Protein AF-F3QSP7-F1 (afdb_monomer)

Organism: NCBI:txid762982

Sequence (56 aa):
MLNVLKAIISGKRGQEVYDLLSDEEKVKLNEYAKLYGVNRRQRREIERNAKKRVHR

Nearest PDB structures (foldseek):
  3qxl-assembly1_A  TM=6.069E-01  e=3.435E+00  Homo sapiens

Secondary structure (DSSP, 8-state):
-HHHHHHHHTT--HHHHHHTS-HHHHHHHHHHHHHTT--HHHHHHHHHHHHHHTT-

pLDDT: mean 75.42, std 10.19, range [47.03, 90.31]

Radius of gyration: 13.21 Å; Cα contacts (8 Å, |Δi|>4): 15; chains: 1; bounding box: 24×25×29 Å

Mean predicted aligned error: 10.04 Å

Structure (mmCIF, N/CA/C/O backbone):
data_AF-F3QSP7-F1
#
_entry.id   AF-F3QSP7-F1
#
loop_
_atom_site.group_PDB
_atom_site.id
_atom_site.type_symbol
_atom_site.label_atom_id
_atom_site.label_alt_id
_atom_site.label_comp_id
_atom_site.label_asym_id
_atom_site.label_entity_id
_atom_site.label_seq_id
_atom_site.pdbx_PDB_ins_code
_atom_site.Cartn_x
_atom_site.Cartn_y
_atom_site.Cartn_z
_atom_site.occupancy
_atom_site.B_iso_or_equiv
_atom_site.auth_seq_id
_atom_site.auth_comp_id
_atom_site.auth_asym_id
_atom_site.auth_atom_id
_atom_site.pdbx_PDB_model_num
ATOM 1 N N . MET A 1 1 ? -3.612 -8.126 7.817 1.00 60.75 1 MET A N 1
ATOM 2 C CA . MET A 1 1 ? -2.370 -8.773 7.295 1.00 60.75 1 MET A CA 1
ATOM 3 C C . MET A 1 1 ? -2.531 -10.163 6.641 1.00 60.75 1 MET A C 1
ATOM 5 O O . MET A 1 1 ? -2.265 -10.261 5.448 1.00 60.75 1 MET A O 1
ATOM 9 N N . LEU A 1 2 ? -2.964 -11.235 7.331 1.00 73.56 2 LEU A N 1
ATOM 10 C CA . LEU A 1 2 ? -3.000 -12.600 6.742 1.00 73.56 2 LEU A CA 1
ATOM 11 C C . LEU A 1 2 ? -3.935 -12.729 5.514 1.00 73.56 2 LEU A C 1
ATOM 13 O O . LEU A 1 2 ? -3.625 -13.439 4.560 1.00 73.56 2 LEU A O 1
ATOM 17 N N . ASN A 1 3 ? -5.058 -12.003 5.515 1.00 77.75 3 ASN A N 1
ATOM 18 C CA . ASN A 1 3 ? -6.040 -12.004 4.421 1.00 77.75 3 ASN A CA 1
ATOM 19 C C . ASN A 1 3 ? -5.534 -11.287 3.162 1.00 77.75 3 ASN A C 1
ATOM 21 O O . ASN A 1 3 ? -5.825 -11.714 2.049 1.00 77.75 3 ASN A O 1
ATOM 25 N N . VAL A 1 4 ? -4.726 -10.242 3.343 1.00 79.56 4 VAL A N 1
ATOM 26 C CA . VAL A 1 4 ? -4.096 -9.481 2.256 1.00 79.56 4 VAL A CA 1
ATOM 27 C C . VAL A 1 4 ? -3.067 -10.358 1.545 1.00 79.56 4 VAL A C 1
ATOM 29 O O . VAL A 1 4 ? -3.088 -10.466 0.323 1.00 79.56 4 VAL A O 1
ATOM 32 N N . LEU A 1 5 ? -2.222 -11.066 2.307 1.00 76.88 5 LEU A N 1
ATOM 33 C CA . LEU A 1 5 ? -1.250 -12.018 1.756 1.00 76.88 5 LEU A CA 1
ATOM 34 C C . LEU A 1 5 ? -1.937 -13.147 0.981 1.00 76.88 5 LEU A C 1
ATOM 36 O O . LEU A 1 5 ? -1.543 -13.447 -0.144 1.00 76.88 5 LEU A O 1
ATOM 40 N N . LYS A 1 6 ? -3.010 -13.724 1.536 1.00 81.25 6 LYS A N 1
ATOM 41 C CA . LYS A 1 6 ? -3.825 -14.724 0.830 1.00 81.25 6 LYS A CA 1
ATOM 42 C C . LYS A 1 6 ? -4.426 -14.169 -0.462 1.0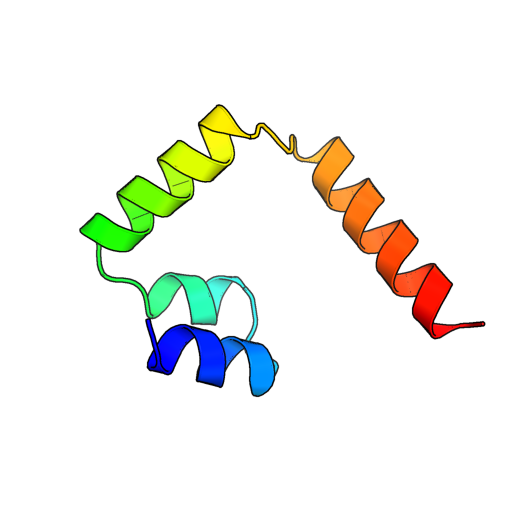0 81.25 6 LYS A C 1
ATOM 44 O O . LYS A 1 6 ? -4.384 -14.855 -1.478 1.00 81.25 6 LYS A O 1
ATOM 49 N N . ALA A 1 7 ? -4.949 -12.943 -0.449 1.00 77.81 7 ALA A N 1
ATOM 50 C CA . ALA A 1 7 ? -5.522 -12.301 -1.631 1.00 77.81 7 ALA A CA 1
ATOM 51 C C . ALA A 1 7 ? -4.479 -12.065 -2.736 1.00 77.81 7 ALA A C 1
ATOM 53 O O . ALA A 1 7 ? -4.762 -12.342 -3.901 1.00 77.81 7 ALA A O 1
ATOM 54 N N . ILE A 1 8 ? -3.268 -11.633 -2.369 1.00 80.12 8 ILE A N 1
ATOM 55 C CA . ILE A 1 8 ? -2.142 -11.470 -3.302 1.00 80.12 8 ILE A CA 1
ATOM 56 C C . ILE A 1 8 ? -1.753 -12.818 -3.920 1.00 80.12 8 ILE A C 1
ATOM 58 O O . ILE A 1 8 ? -1.661 -12.924 -5.140 1.00 80.12 8 ILE A O 1
ATOM 62 N N . ILE A 1 9 ? -1.566 -13.856 -3.097 1.00 79.88 9 ILE A N 1
ATOM 63 C CA . ILE A 1 9 ? -1.192 -15.205 -3.562 1.00 79.88 9 ILE A CA 1
ATOM 64 C C . ILE A 1 9 ? -2.288 -15.809 -4.451 1.00 79.88 9 ILE A C 1
ATOM 66 O O . ILE A 1 9 ? -1.989 -16.495 -5.422 1.00 79.88 9 ILE A O 1
ATOM 70 N N . SER A 1 10 ? -3.553 -15.498 -4.165 1.00 85.81 10 SER A N 1
ATOM 71 C CA . SER A 1 10 ? -4.705 -15.930 -4.969 1.00 85.81 10 SER A CA 1
ATOM 72 C C . SER A 1 10 ? -4.860 -15.152 -6.283 1.00 85.81 10 SER A C 1
ATOM 74 O O . SER A 1 10 ? -5.832 -15.362 -7.003 1.00 85.81 10 SER A O 1
ATOM 76 N N . GLY A 1 11 ? -3.945 -14.228 -6.597 1.00 84.56 11 GLY A N 1
ATOM 77 C CA . GLY A 1 11 ? -3.944 -13.483 -7.856 1.00 84.56 11 GLY A CA 1
ATOM 78 C C . GLY A 1 11 ? -4.998 -12.379 -7.949 1.00 84.56 11 GLY A C 1
ATOM 79 O O . GLY A 1 11 ? -5.282 -11.914 -9.055 1.00 84.56 11 GLY A O 1
ATOM 80 N N . LYS A 1 12 ? -5.578 -11.937 -6.822 1.00 85.19 12 LYS A N 1
ATOM 81 C CA . LYS A 1 12 ? -6.524 -10.812 -6.825 1.00 85.19 12 LYS A CA 1
ATOM 82 C C . LYS A 1 12 ? -5.859 -9.541 -7.349 1.00 85.19 12 LYS A C 1
ATOM 84 O O . LYS A 1 12 ? -4.672 -9.289 -7.120 1.00 85.19 12 LYS A O 1
ATOM 89 N N . ARG A 1 13 ? -6.629 -8.710 -8.053 1.00 81.06 13 ARG A N 1
ATOM 90 C CA . ARG A 1 13 ? -6.126 -7.457 -8.629 1.00 81.06 13 ARG A CA 1
ATOM 91 C C . ARG A 1 13 ? -5.749 -6.490 -7.509 1.00 81.06 13 ARG A C 1
ATOM 93 O O . ARG A 1 13 ? -6.344 -6.494 -6.438 1.00 81.06 13 ARG A O 1
ATOM 100 N N . GLY A 1 14 ? -4.791 -5.604 -7.782 1.00 79.62 14 GLY A N 1
ATOM 101 C CA . GLY A 1 14 ? -4.277 -4.666 -6.777 1.00 79.62 14 GLY A CA 1
ATOM 102 C C . GLY A 1 14 ? -5.353 -3.805 -6.100 1.00 79.62 14 GLY A C 1
ATOM 103 O O . GLY A 1 14 ? -5.215 -3.517 -4.920 1.00 79.62 14 GLY A O 1
ATOM 104 N N . GLN A 1 15 ? -6.434 -3.454 -6.810 1.00 81.62 15 GLN A N 1
ATOM 105 C CA . GLN A 1 15 ? -7.570 -2.734 -6.222 1.00 81.62 15 GLN A CA 1
ATOM 106 C C . GLN A 1 15 ? -8.354 -3.611 -5.241 1.00 81.62 15 GLN A C 1
ATOM 108 O O . GLN A 1 15 ? -8.626 -3.182 -4.133 1.00 81.62 15 GLN A O 1
ATOM 113 N N . GLU A 1 16 ? -8.626 -4.867 -5.595 1.00 83.06 16 GLU A N 1
ATOM 114 C CA . GLU A 1 16 ? -9.326 -5.799 -4.705 1.00 83.06 16 GLU A CA 1
ATOM 115 C C . GLU A 1 16 ? -8.517 -6.077 -3.434 1.00 83.06 16 GLU A C 1
ATOM 117 O O . GLU A 1 16 ? -9.078 -6.223 -2.356 1.00 83.06 16 GLU A O 1
ATOM 122 N N . VAL A 1 17 ? -7.188 -6.139 -3.544 1.00 84.88 17 VAL A N 1
ATOM 123 C CA . VAL A 1 17 ? -6.294 -6.263 -2.383 1.00 84.88 17 VAL A CA 1
ATOM 124 C C . VAL A 1 17 ? -6.301 -4.981 -1.545 1.00 84.88 17 VAL A C 1
ATOM 126 O O . VAL A 1 17 ? -6.274 -5.062 -0.321 1.00 84.88 17 VAL A O 1
ATOM 129 N N . TYR A 1 18 ? -6.359 -3.811 -2.187 1.00 84.69 18 TYR A N 1
ATOM 130 C CA . TYR A 1 18 ? -6.443 -2.513 -1.515 1.00 84.69 18 TYR A CA 1
ATOM 131 C C . TYR A 1 18 ? -7.761 -2.342 -0.753 1.00 84.69 18 TYR A C 1
ATOM 133 O O . TYR A 1 18 ? -7.767 -1.833 0.364 1.00 84.69 18 TYR A O 1
ATOM 141 N N . ASP A 1 19 ? -8.867 -2.815 -1.321 1.00 87.81 19 ASP A N 1
ATOM 142 C CA .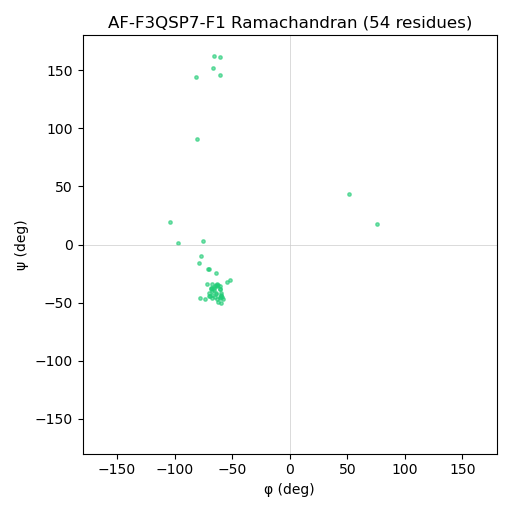 ASP A 1 19 ? -10.195 -2.722 -0.714 1.00 87.81 19 ASP A CA 1
ATOM 143 C C . ASP A 1 19 ? -10.341 -3.636 0.516 1.00 87.81 19 ASP A C 1
ATOM 145 O O . ASP A 1 19 ? -11.172 -3.368 1.380 1.00 87.81 19 ASP A O 1
ATOM 149 N N . LEU A 1 20 ? -9.498 -4.671 0.640 1.00 89.44 20 LEU A N 1
ATOM 150 C CA . LEU A 1 20 ? -9.421 -5.543 1.823 1.00 89.44 20 LEU A CA 1
ATOM 151 C C . LEU A 1 20 ? -8.672 -4.919 3.011 1.00 89.44 20 LEU A C 1
ATOM 15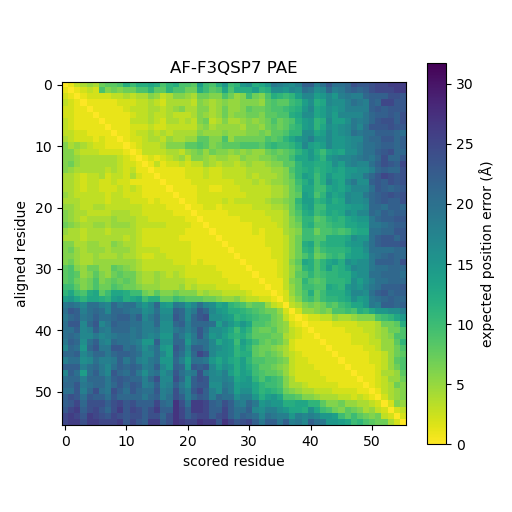3 O O . LEU A 1 20 ? -8.663 -5.513 4.091 1.00 89.44 20 LEU A O 1
ATOM 157 N N . LEU A 1 21 ? -8.007 -3.780 2.815 1.00 87.06 21 LEU A N 1
ATOM 158 C CA . LEU A 1 21 ? -7.305 -3.067 3.880 1.00 87.06 21 LEU A CA 1
ATOM 159 C C . LEU A 1 21 ? -8.286 -2.221 4.693 1.00 87.06 21 LEU A C 1
ATOM 161 O O . LEU A 1 21 ? -9.201 -1.608 4.133 1.00 87.06 21 LEU A O 1
ATOM 165 N N . SER A 1 22 ? -8.054 -2.129 6.003 1.00 90.31 22 SER A N 1
ATOM 166 C CA . SER A 1 22 ? -8.730 -1.116 6.819 1.00 90.31 22 SER A CA 1
ATOM 167 C C . SER A 1 22 ? -8.293 0.294 6.408 1.00 90.31 22 SER A C 1
ATOM 169 O O . SER A 1 22 ? -7.248 0.478 5.777 1.00 90.31 22 SER A O 1
ATOM 171 N N . ASP A 1 23 ? -9.063 1.315 6.782 1.00 87.75 23 ASP A N 1
ATOM 172 C CA . ASP A 1 23 ? -8.725 2.700 6.436 1.00 87.75 23 ASP A CA 1
ATOM 173 C C . ASP A 1 23 ? -7.371 3.133 7.025 1.00 87.75 23 ASP A C 1
ATOM 175 O O . ASP A 1 23 ? -6.578 3.788 6.350 1.00 87.75 23 ASP A O 1
ATOM 179 N N . GLU A 1 24 ? -7.028 2.664 8.225 1.00 87.38 24 GLU A N 1
ATOM 180 C CA . GLU A 1 24 ? -5.714 2.889 8.844 1.00 87.38 24 GLU A CA 1
ATOM 181 C C . GLU A 1 24 ? -4.574 2.175 8.096 1.00 87.38 24 GLU A C 1
ATOM 183 O O . GLU A 1 24 ? -3.494 2.743 7.905 1.00 87.38 24 GLU A O 1
ATOM 188 N N . GLU A 1 25 ? -4.794 0.939 7.632 1.00 85.50 25 GLU A N 1
ATOM 189 C CA . GLU A 1 25 ? -3.818 0.204 6.815 1.00 85.50 25 GLU A CA 1
ATOM 190 C C . GLU A 1 25 ? -3.612 0.882 5.448 1.00 85.50 25 GLU A C 1
ATOM 192 O O . GLU A 1 25 ? -2.479 0.961 4.962 1.00 85.50 25 GLU A O 1
ATOM 197 N N . LYS A 1 26 ? -4.677 1.431 4.846 1.00 85.94 26 LYS A N 1
ATOM 198 C CA . LYS A 1 26 ? -4.608 2.219 3.602 1.00 85.94 26 LYS A CA 1
ATOM 199 C C . LYS A 1 26 ? -3.801 3.500 3.786 1.00 85.94 26 LYS A C 1
ATOM 201 O O . LYS A 1 26 ? -2.992 3.826 2.916 1.00 85.94 26 LYS A O 1
ATOM 206 N N . VAL A 1 27 ? -3.993 4.213 4.898 1.00 84.06 27 VAL A N 1
ATOM 207 C CA . VAL A 1 27 ? -3.219 5.422 5.229 1.00 84.06 27 VAL A CA 1
ATOM 208 C C . VAL A 1 27 ? -1.735 5.086 5.335 1.00 84.06 27 VAL A C 1
ATOM 210 O O . VAL A 1 27 ? -0.935 5.691 4.620 1.00 84.06 27 VAL A O 1
ATOM 213 N N . LYS A 1 28 ? -1.371 4.052 6.104 1.00 84.44 28 LYS A N 1
ATOM 214 C CA . LYS A 1 28 ? 0.025 3.596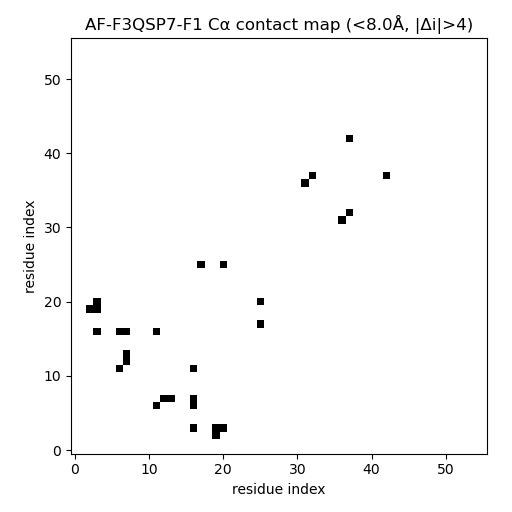 6.213 1.00 84.44 28 LYS A CA 1
ATOM 215 C C . LYS A 1 28 ? 0.600 3.188 4.861 1.00 84.44 28 LYS A C 1
ATOM 217 O O . LYS A 1 28 ? 1.705 3.596 4.521 1.00 84.44 28 LYS A O 1
ATOM 222 N N . LEU A 1 29 ? -0.135 2.419 4.055 1.00 82.25 29 LEU A N 1
ATOM 223 C CA . LEU A 1 29 ? 0.318 2.016 2.719 1.00 82.25 29 LEU A CA 1
ATOM 224 C C . LEU A 1 29 ? 0.581 3.231 1.817 1.00 82.25 29 LEU A C 1
ATOM 226 O O . LEU A 1 29 ? 1.580 3.258 1.099 1.00 82.25 29 LEU A O 1
ATOM 230 N N . ASN A 1 30 ? -0.288 4.240 1.868 1.00 79.56 30 ASN A N 1
ATOM 231 C CA . ASN A 1 30 ? -0.126 5.481 1.116 1.00 79.56 30 ASN A CA 1
ATOM 232 C C . ASN A 1 30 ? 1.067 6.312 1.618 1.00 79.56 30 ASN A C 1
ATOM 234 O O . ASN A 1 30 ? 1.781 6.899 0.804 1.00 79.56 30 ASN A O 1
ATOM 238 N N . GLU A 1 31 ? 1.319 6.345 2.926 1.00 81.06 31 GLU A N 1
ATOM 239 C CA . GLU A 1 31 ? 2.513 6.966 3.513 1.00 81.06 31 GLU A CA 1
ATOM 240 C C . GLU A 1 31 ? 3.790 6.238 3.093 1.00 81.06 31 GLU A C 1
ATOM 242 O O . GLU A 1 31 ? 4.726 6.884 2.627 1.00 81.06 31 GLU A O 1
ATOM 247 N N . TYR A 1 32 ? 3.809 4.903 3.142 1.00 78.62 32 TYR A N 1
ATOM 248 C CA . TYR A 1 32 ? 4.910 4.092 2.618 1.00 78.62 32 TYR A CA 1
ATOM 249 C C . TYR A 1 32 ? 5.121 4.339 1.119 1.00 78.62 32 TYR A C 1
ATOM 251 O O . TYR A 1 32 ? 6.250 4.537 0.681 1.00 78.62 32 TYR A O 1
ATOM 259 N N . ALA A 1 33 ? 4.059 4.400 0.317 1.00 74.75 33 ALA A N 1
ATOM 260 C CA . ALA A 1 33 ? 4.169 4.688 -1.111 1.00 74.75 33 ALA A CA 1
ATOM 261 C C . ALA A 1 33 ? 4.718 6.100 -1.391 1.00 74.75 33 ALA A C 1
ATOM 263 O O . ALA A 1 33 ? 5.463 6.281 -2.355 1.00 74.75 33 ALA A O 1
ATOM 264 N N . LYS A 1 34 ? 4.387 7.089 -0.549 1.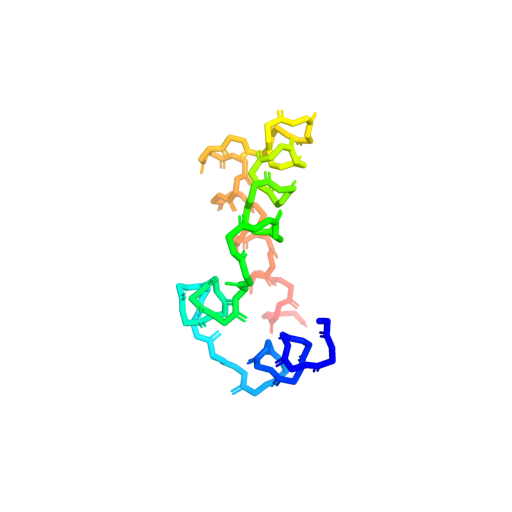00 69.25 34 LYS A N 1
ATOM 265 C CA . LYS A 1 34 ? 4.959 8.445 -0.606 1.00 69.25 34 LYS A CA 1
ATOM 266 C C . LYS A 1 34 ? 6.427 8.471 -0.176 1.00 69.25 34 LYS A C 1
ATOM 268 O O . LYS A 1 34 ? 7.229 9.096 -0.860 1.00 69.25 34 LYS A O 1
ATOM 273 N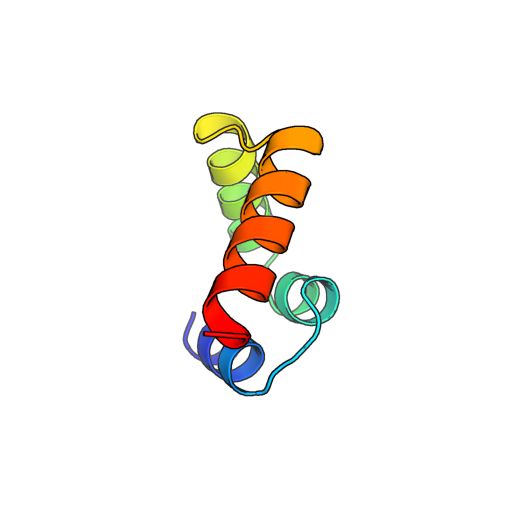 N . LEU A 1 35 ? 6.771 7.785 0.914 1.00 68.12 35 LEU A N 1
ATOM 274 C CA . LEU A 1 35 ? 8.124 7.723 1.483 1.00 68.12 35 LEU A CA 1
ATOM 275 C C . LEU A 1 35 ? 9.105 6.981 0.572 1.00 68.12 35 LEU A C 1
ATOM 277 O O . LEU A 1 35 ? 10.225 7.433 0.365 1.00 68.12 35 LEU A O 1
ATOM 281 N N . TYR A 1 36 ? 8.671 5.858 0.004 1.00 67.31 36 TYR A N 1
ATOM 282 C CA . TYR A 1 36 ? 9.489 5.008 -0.863 1.00 67.31 36 TYR A CA 1
ATOM 283 C C . TYR A 1 36 ? 9.268 5.289 -2.357 1.00 67.31 36 TYR A C 1
ATOM 285 O O . TYR A 1 36 ? 9.902 4.669 -3.207 1.00 67.31 36 TYR A O 1
ATOM 293 N N . GLY A 1 37 ? 8.401 6.258 -2.672 1.00 55.62 37 GLY A N 1
ATOM 294 C CA . GLY A 1 37 ? 8.464 7.086 -3.870 1.00 55.62 37 GLY A CA 1
ATOM 295 C C . GLY A 1 37 ? 8.591 6.346 -5.195 1.00 55.62 37 GLY A C 1
ATOM 296 O O . GLY A 1 37 ? 9.365 6.776 -6.043 1.00 55.62 37 GLY A O 1
ATOM 297 N N . VAL A 1 38 ? 7.841 5.266 -5.422 1.00 65.06 38 VAL A N 1
ATOM 298 C CA . VAL A 1 38 ? 7.775 4.679 -6.765 1.00 65.06 38 VAL A CA 1
ATOM 299 C C . VAL A 1 38 ? 6.778 5.498 -7.575 1.00 65.06 38 VAL A C 1
ATOM 301 O O . VAL A 1 38 ? 5.572 5.236 -7.582 1.00 65.06 38 VAL A O 1
ATOM 304 N N . ASN A 1 39 ? 7.270 6.528 -8.258 1.00 67.06 39 ASN A N 1
ATOM 305 C CA . ASN A 1 39 ? 6.420 7.318 -9.137 1.00 67.06 39 ASN A CA 1
ATOM 306 C C . ASN A 1 39 ? 5.830 6.425 -10.251 1.00 67.06 39 ASN A C 1
ATOM 308 O O . ASN A 1 39 ? 6.323 5.333 -10.554 1.00 67.06 39 ASN A O 1
ATOM 312 N N . ARG A 1 40 ? 4.751 6.884 -10.898 1.00 63.69 40 ARG A N 1
ATOM 313 C CA . ARG A 1 40 ? 4.022 6.103 -11.919 1.00 63.69 40 ARG A CA 1
ATOM 314 C C . ARG A 1 40 ? 4.936 5.536 -13.017 1.00 63.69 40 ARG A C 1
ATOM 316 O O . ARG A 1 40 ? 4.645 4.477 -13.572 1.00 63.69 40 ARG A O 1
ATOM 323 N N . ARG A 1 41 ? 6.033 6.231 -13.333 1.00 68.75 41 ARG A N 1
ATOM 324 C CA . A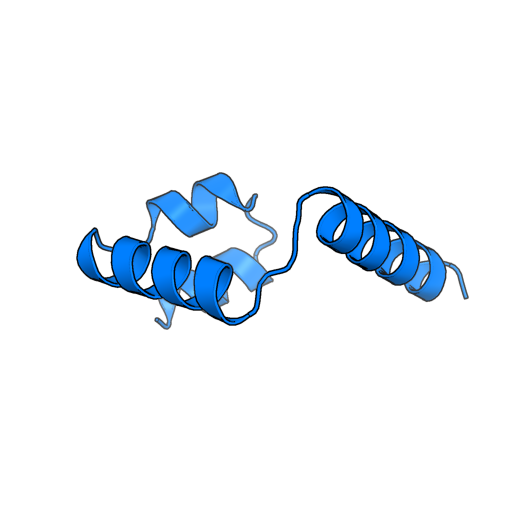RG A 1 41 ? 7.027 5.809 -14.326 1.00 68.75 41 ARG A CA 1
ATOM 325 C C . ARG A 1 41 ? 7.884 4.6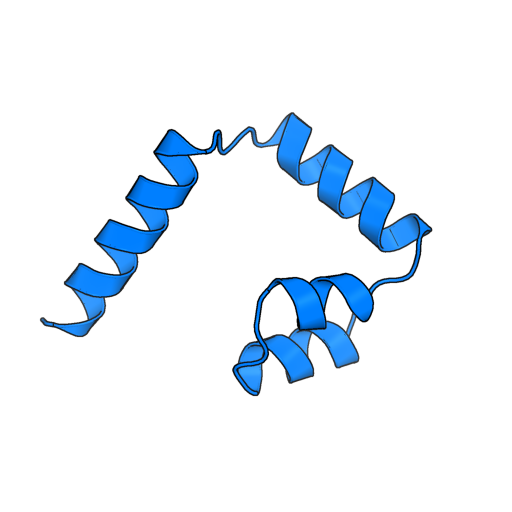54 -13.804 1.00 68.75 41 ARG A C 1
ATOM 327 O O . ARG A 1 41 ? 7.996 3.651 -14.502 1.00 68.75 41 ARG A O 1
ATOM 334 N N . GLN A 1 42 ? 8.393 4.756 -12.580 1.00 69.50 42 GLN A N 1
ATOM 335 C CA . GLN A 1 42 ? 9.175 3.705 -11.922 1.00 69.50 42 GLN A CA 1
ATOM 336 C C . GLN A 1 42 ? 8.331 2.449 -11.669 1.00 69.50 42 GLN A C 1
ATOM 338 O O . GLN A 1 42 ? 8.797 1.333 -11.877 1.00 69.50 42 GLN A O 1
ATOM 343 N N . ARG A 1 43 ? 7.040 2.606 -11.352 1.00 69.38 43 ARG A N 1
ATOM 344 C CA . ARG A 1 43 ? 6.119 1.470 -11.188 1.00 69.38 43 ARG A CA 1
ATOM 345 C C . ARG A 1 43 ? 5.954 0.689 -12.495 1.00 69.38 43 ARG A C 1
ATOM 347 O O . ARG A 1 43 ? 6.096 -0.530 -12.512 1.00 69.38 43 ARG A O 1
ATOM 354 N N . ARG A 1 44 ? 5.740 1.396 -13.611 1.00 74.31 44 ARG A N 1
ATOM 355 C CA . ARG A 1 44 ? 5.662 0.802 -14.961 1.00 74.31 44 ARG A CA 1
ATOM 356 C C . ARG A 1 44 ? 6.974 0.157 -15.414 1.00 74.31 44 ARG A C 1
ATOM 358 O O . ARG A 1 44 ? 6.973 -0.679 -16.316 1.00 74.31 44 ARG A O 1
ATOM 365 N N . GLU A 1 45 ? 8.104 0.588 -14.871 1.00 75.81 45 GLU A N 1
ATOM 366 C CA . GLU A 1 45 ? 9.414 0.008 -15.157 1.00 75.81 45 GLU A CA 1
ATOM 367 C C . GLU A 1 45 ? 9.626 -1.302 -14.394 1.00 75.81 45 GLU A C 1
ATOM 369 O O . GLU A 1 45 ? 9.971 -2.311 -15.009 1.00 75.81 45 GLU A O 1
ATOM 374 N N . ILE A 1 46 ? 9.294 -1.326 -13.101 1.00 72.19 46 ILE A N 1
ATOM 375 C CA . ILE A 1 46 ? 9.299 -2.545 -12.279 1.00 72.19 46 ILE A CA 1
ATOM 376 C C . ILE A 1 46 ? 8.365 -3.605 -1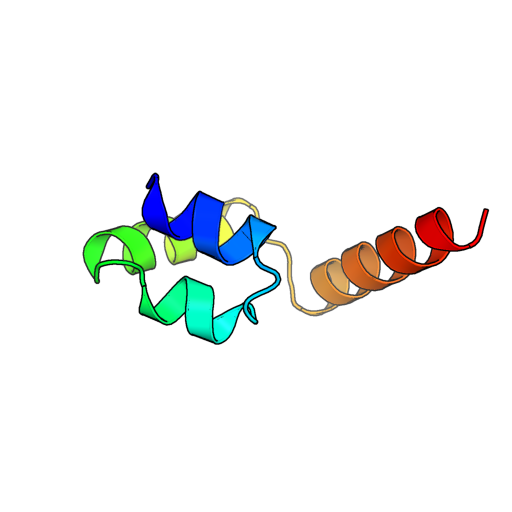2.884 1.00 72.19 46 ILE A C 1
ATOM 378 O O . ILE A 1 46 ? 8.777 -4.749 -13.081 1.00 72.19 46 ILE A O 1
ATOM 382 N N . GLU A 1 47 ? 7.144 -3.223 -13.274 1.00 72.94 47 GLU A N 1
ATOM 383 C CA . GLU A 1 47 ? 6.174 -4.121 -13.923 1.00 72.94 47 GLU A CA 1
ATOM 384 C C . GLU A 1 47 ? 6.696 -4.698 -15.256 1.00 72.94 47 GLU A C 1
ATOM 386 O O . GLU A 1 47 ? 6.476 -5.874 -15.559 1.00 72.94 47 GLU A O 1
ATOM 391 N N . ARG A 1 48 ? 7.425 -3.903 -16.055 1.00 77.69 48 ARG A N 1
ATOM 392 C CA . ARG A 1 48 ? 8.040 -4.371 -17.311 1.00 77.69 48 ARG A CA 1
ATOM 393 C C . ARG A 1 48 ? 9.201 -5.332 -17.063 1.00 77.69 48 ARG A C 1
ATOM 395 O O . ARG A 1 48 ? 9.303 -6.342 -17.760 1.00 77.69 48 ARG A O 1
ATOM 402 N N . ASN A 1 49 ? 10.050 -5.048 -16.081 1.00 72.12 49 ASN A N 1
ATOM 403 C CA . ASN A 1 49 ? 11.192 -5.900 -15.746 1.00 72.12 49 ASN A CA 1
ATOM 404 C C . ASN A 1 49 ? 10.749 -7.241 -15.145 1.00 72.12 49 ASN A C 1
ATOM 406 O O . ASN A 1 49 ? 11.311 -8.278 -15.496 1.00 72.12 49 ASN A O 1
ATOM 410 N N . ALA A 1 50 ? 9.696 -7.247 -14.324 1.00 65.62 50 ALA A N 1
ATOM 411 C CA . ALA A 1 50 ? 9.098 -8.474 -13.801 1.00 65.62 50 ALA A CA 1
ATOM 412 C C . ALA A 1 50 ? 8.563 -9.379 -14.927 1.00 65.62 50 ALA A C 1
ATOM 414 O O . ALA A 1 50 ? 8.884 -10.564 -14.957 1.00 65.62 50 ALA A O 1
ATOM 415 N N . LYS A 1 51 ? 7.840 -8.822 -15.912 1.00 70.38 51 LYS A N 1
ATOM 416 C CA . LYS A 1 51 ? 7.351 -9.580 -17.083 1.00 70.38 51 LYS A CA 1
ATOM 417 C C . LYS A 1 51 ? 8.478 -10.195 -17.917 1.00 70.38 51 LYS A C 1
ATOM 419 O O . LYS A 1 51 ? 8.341 -11.322 -18.380 1.00 70.38 51 LYS A O 1
ATOM 424 N N . LYS A 1 52 ? 9.600 -9.485 -18.081 1.00 65.75 52 LYS A N 1
ATOM 425 C CA . LYS A 1 52 ? 10.772 -9.993 -18.816 1.00 65.75 52 LYS A CA 1
ATOM 426 C C . LYS A 1 52 ? 11.463 -11.165 -18.114 1.00 65.75 52 LYS A C 1
ATOM 428 O O . LYS A 1 52 ? 11.959 -12.047 -18.802 1.00 65.75 52 LYS A O 1
ATOM 433 N N . ARG A 1 53 ? 11.489 -11.199 -16.775 1.00 54.03 53 ARG A N 1
ATOM 434 C CA . ARG A 1 53 ? 12.074 -12.325 -16.017 1.00 54.03 53 ARG A CA 1
ATOM 435 C C . ARG A 1 53 ? 11.239 -13.605 -16.088 1.00 54.03 53 ARG A C 1
ATOM 437 O O . ARG A 1 53 ? 11.794 -14.666 -15.874 1.00 54.03 53 ARG A O 1
ATOM 444 N N . VAL A 1 54 ? 9.946 -13.511 -16.403 1.00 54.97 54 VAL A N 1
ATOM 445 C CA . VAL A 1 54 ? 9.058 -14.679 -16.577 1.00 54.97 54 VAL A CA 1
ATOM 446 C C . VAL A 1 54 ? 9.248 -15.352 -17.948 1.00 54.97 54 VAL A C 1
ATOM 448 O O . VAL A 1 54 ? 8.814 -16.477 -18.139 1.00 54.97 54 VAL A O 1
ATOM 451 N N . HIS A 1 55 ? 9.886 -14.677 -18.911 1.00 53.12 55 HIS A N 1
ATOM 452 C CA . HIS A 1 55 ? 10.133 -15.195 -20.268 1.00 53.12 55 HIS A CA 1
ATOM 453 C C . HIS A 1 55 ? 11.594 -15.640 -20.493 1.00 53.12 55 HIS A C 1
ATOM 455 O O . HIS A 1 55 ? 12.040 -15.719 -21.637 1.00 53.12 55 HIS A O 1
ATOM 461 N N . ARG A 1 56 ? 12.353 -15.888 -19.421 1.00 47.03 56 ARG A N 1
ATOM 462 C CA . ARG A 1 56 ? 13.694 -16.484 -19.472 1.00 47.03 56 ARG A CA 1
ATOM 463 C C . ARG A 1 56 ? 13.754 -17.727 -18.610 1.00 47.03 56 ARG A C 1
ATOM 465 O O . ARG A 1 56 ? 13.130 -17.693 -17.529 1.00 47.03 56 ARG A O 1
#

Solvent-accessible surface area (backbone atoms only — not comparable to full-atom values): 3352 Å² total; per-residue (Å²): 111,74,67,48,56,50,34,52,75,72,65,51,53,72,64,63,43,54,69,72,44,52,72,69,55,48,50,52,52,51,50,49,48,61,74,68,56,64,46,78,67,54,46,58,46,53,56,51,54,55,57,55,60,74,77,106

Foldseek 3Di:
DVVLVVCVVVVHDPVVSLVPDDPVRNVVVVVVCVVVPCPPVNVVVVVVVVVVVVVD